Protein AF-A0A964DC66-F1 (afdb_monomer)

Structure (mmCIF, N/CA/C/O backbone):
data_AF-A0A964DC66-F1
#
_entry.id   AF-A0A964DC66-F1
#
loop_
_atom_site.group_PDB
_atom_site.id
_atom_site.type_symbol
_atom_site.label_atom_id
_atom_site.label_alt_id
_atom_site.label_comp_id
_atom_site.label_asym_id
_atom_site.label_entity_id
_atom_site.label_seq_id
_atom_site.pdbx_PDB_ins_code
_atom_site.Cartn_x
_atom_site.Cartn_y
_atom_site.Cartn_z
_atom_site.occupancy
_atom_site.B_iso_or_equiv
_atom_site.auth_seq_id
_atom_site.auth_comp_id
_atom_site.auth_asym_id
_atom_site.auth_atom_id
_atom_site.pdbx_PDB_model_num
ATOM 1 N N . MET A 1 1 ? 16.467 1.549 -20.652 1.00 57.47 1 MET A N 1
ATOM 2 C CA . MET A 1 1 ? 15.296 1.130 -21.458 1.00 57.47 1 MET A CA 1
ATOM 3 C C . MET A 1 1 ? 14.601 -0.127 -20.937 1.00 57.47 1 MET A C 1
ATOM 5 O O . MET A 1 1 ? 13.472 0.029 -20.509 1.00 57.47 1 MET A O 1
ATOM 9 N N . LYS A 1 2 ? 15.192 -1.343 -20.902 1.00 59.19 2 LYS A N 1
ATOM 10 C CA . LYS A 1 2 ? 14.518 -2.502 -20.244 1.00 59.19 2 LYS A CA 1
ATOM 11 C C . LYS A 1 2 ? 14.349 -2.333 -18.723 1.00 59.19 2 LYS A C 1
ATOM 13 O O . LYS A 1 2 ? 13.407 -2.870 -18.161 1.00 59.19 2 LYS A O 1
ATOM 18 N N . SER A 1 3 ? 15.251 -1.597 -18.074 1.00 71.31 3 SER A N 1
ATOM 19 C CA . SER A 1 3 ? 15.180 -1.318 -16.632 1.00 71.31 3 SER A CA 1
ATOM 20 C C . SER A 1 3 ? 14.115 -0.273 -16.293 1.00 71.31 3 SER A C 1
ATOM 22 O O . SER A 1 3 ? 13.402 -0.423 -15.312 1.00 71.31 3 SER A O 1
ATOM 24 N N . ASP A 1 4 ? 13.954 0.738 -17.145 1.00 83.44 4 ASP A N 1
ATOM 25 C CA . ASP A 1 4 ? 13.012 1.845 -16.952 1.00 83.44 4 ASP A CA 1
ATOM 26 C C . ASP A 1 4 ? 11.565 1.323 -16.925 1.00 83.44 4 ASP A C 1
ATOM 28 O O . ASP A 1 4 ? 10.767 1.733 -16.090 1.00 83.44 4 ASP A O 1
ATOM 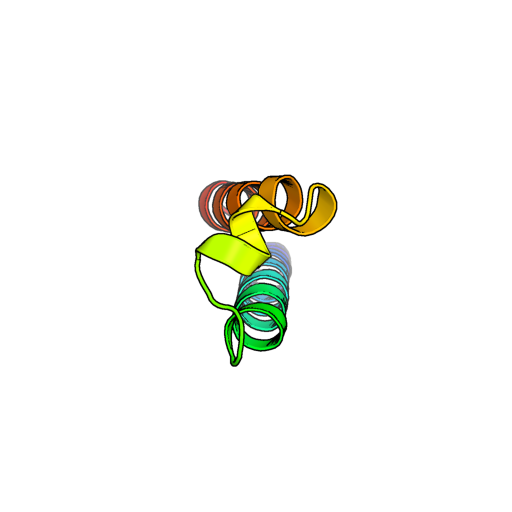32 N N . GLU A 1 5 ? 11.242 0.348 -17.782 1.00 88.25 5 GLU A N 1
ATOM 33 C CA . GLU A 1 5 ? 9.939 -0.328 -17.782 1.00 88.25 5 GLU A CA 1
ATOM 34 C C . GLU A 1 5 ? 9.672 -1.075 -16.465 1.00 88.25 5 GLU A C 1
ATOM 36 O O . GLU A 1 5 ? 8.554 -1.053 -15.953 1.00 88.25 5 GLU A O 1
ATOM 41 N N . VAL A 1 6 ? 10.704 -1.695 -15.884 1.00 87.56 6 VAL A N 1
ATOM 42 C CA . VAL A 1 6 ? 10.609 -2.392 -14.593 1.00 87.56 6 VAL A CA 1
ATOM 43 C C . VAL A 1 6 ? 10.373 -1.392 -13.461 1.00 87.56 6 VAL A C 1
ATOM 45 O O . VAL A 1 6 ? 9.475 -1.606 -12.650 1.00 87.56 6 VAL A O 1
ATOM 48 N N . PHE A 1 7 ? 11.094 -0.268 -13.440 1.00 89.38 7 PHE A N 1
ATOM 49 C CA . PHE A 1 7 ? 10.876 0.794 -12.453 1.00 89.38 7 PHE A CA 1
ATOM 50 C C . PHE A 1 7 ? 9.477 1.400 -12.555 1.00 89.38 7 PHE A C 1
ATOM 52 O O . PHE A 1 7 ? 8.772 1.491 -11.552 1.00 89.38 7 PHE A O 1
ATOM 59 N N . ILE A 1 8 ? 9.032 1.737 -13.769 1.00 92.00 8 ILE A N 1
ATOM 60 C CA . ILE A 1 8 ? 7.679 2.257 -14.005 1.00 92.00 8 ILE A CA 1
ATOM 61 C C . ILE A 1 8 ? 6.632 1.246 -13.537 1.00 92.00 8 ILE A C 1
ATOM 63 O O . ILE A 1 8 ? 5.651 1.628 -12.902 1.00 92.00 8 ILE A O 1
ATOM 67 N N . LYS A 1 9 ? 6.839 -0.046 -13.805 1.00 92.06 9 LYS A N 1
ATOM 68 C CA . LYS A 1 9 ? 5.927 -1.093 -13.349 1.00 92.06 9 LYS A CA 1
ATOM 69 C C . LYS A 1 9 ? 5.857 -1.171 -11.824 1.00 92.06 9 LYS A C 1
ATOM 71 O O . LYS A 1 9 ? 4.755 -1.192 -11.292 1.00 92.06 9 LYS A O 1
ATOM 76 N N . HIS A 1 10 ? 6.992 -1.131 -11.127 1.00 90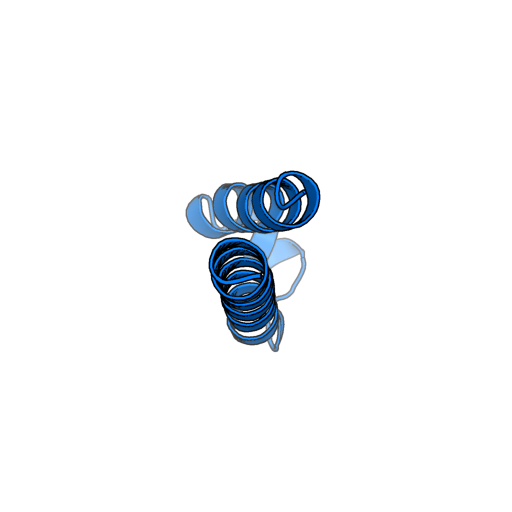.75 10 HIS A N 1
ATOM 77 C CA . HIS A 1 10 ? 7.011 -1.108 -9.662 1.00 90.75 10 HIS A CA 1
ATOM 78 C C . HIS A 1 10 ? 6.302 0.125 -9.093 1.00 90.75 10 HIS A C 1
ATOM 80 O O . HIS A 1 10 ? 5.473 -0.012 -8.199 1.00 90.75 10 HIS A O 1
ATOM 86 N N . ILE A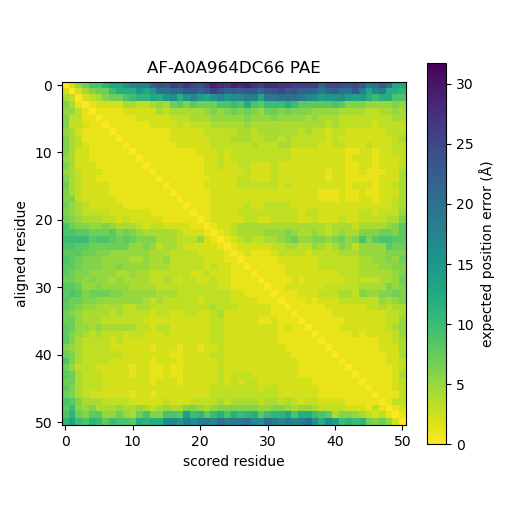 1 11 ? 6.537 1.312 -9.661 1.00 94.38 11 ILE A N 1
ATOM 87 C CA . ILE A 1 11 ? 5.826 2.538 -9.268 1.00 94.38 11 ILE A CA 1
ATOM 88 C C . ILE A 1 11 ? 4.309 2.364 -9.440 1.00 94.38 11 ILE A C 1
ATOM 90 O O . ILE A 1 11 ? 3.532 2.721 -8.554 1.00 94.38 11 ILE A O 1
ATOM 94 N N . LEU A 1 12 ? 3.868 1.811 -10.574 1.00 95.88 12 LEU A N 1
ATOM 95 C CA . LEU A 1 12 ? 2.448 1.588 -10.850 1.00 95.88 12 LEU A CA 1
ATOM 96 C C . LEU A 1 12 ? 1.823 0.552 -9.910 1.00 95.88 12 LEU A C 1
ATOM 98 O O . LEU A 1 12 ? 0.682 0.748 -9.484 1.00 95.88 12 LEU A O 1
ATOM 102 N N . ASP A 1 13 ? 2.555 -0.507 -9.566 1.00 95.56 13 ASP A N 1
ATOM 103 C CA . ASP A 1 13 ? 2.110 -1.529 -8.618 1.00 95.56 13 ASP A CA 1
ATOM 104 C C . ASP A 1 13 ? 1.904 -0.920 -7.216 1.00 95.56 13 ASP A C 1
ATOM 106 O O . ASP A 1 13 ? 0.846 -1.116 -6.611 1.00 95.56 13 ASP A O 1
ATOM 110 N N . GLU A 1 14 ? 2.839 -0.089 -6.739 1.00 96.38 14 GLU A N 1
ATOM 111 C CA . GLU A 1 14 ? 2.724 0.607 -5.447 1.00 96.38 14 GLU A CA 1
ATOM 112 C C . GLU A 1 14 ? 1.581 1.638 -5.433 1.00 96.38 14 GLU A C 1
ATOM 114 O O . GLU A 1 14 ? 0.800 1.710 -4.480 1.00 96.38 14 GLU A O 1
ATOM 119 N N . ILE A 1 15 ? 1.393 2.398 -6.519 1.00 95.94 15 ILE A N 1
ATOM 120 C CA . ILE A 1 15 ? 0.234 3.296 -6.668 1.00 95.94 15 ILE A CA 1
ATOM 121 C C . ILE A 1 15 ? -1.077 2.491 -6.661 1.00 95.94 15 ILE A C 1
ATOM 123 O O . ILE A 1 15 ? -2.074 2.921 -6.071 1.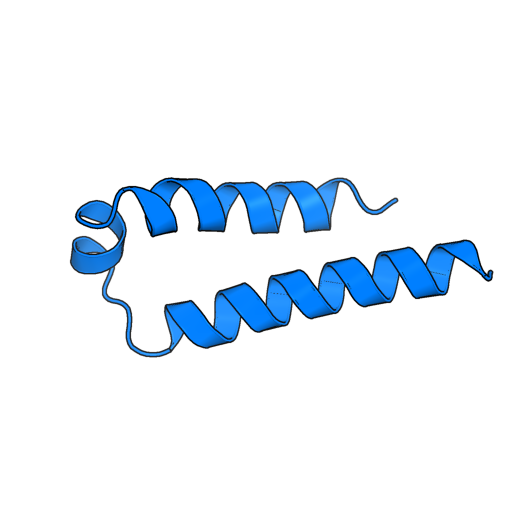00 95.94 15 ILE A O 1
ATOM 127 N N . GLY A 1 16 ? -1.097 1.325 -7.310 1.00 96.44 16 GLY A N 1
ATOM 128 C CA . GLY A 1 16 ? -2.238 0.410 -7.329 1.00 96.44 16 GLY A CA 1
ATOM 129 C C . GLY A 1 16 ? -2.589 -0.110 -5.936 1.00 96.44 16 GLY A C 1
ATOM 130 O O . GLY A 1 16 ? -3.765 -0.089 -5.549 1.00 96.44 16 GLY A O 1
ATOM 131 N N . PHE A 1 17 ? -1.577 -0.501 -5.161 1.00 95.50 17 PHE A N 1
ATOM 132 C CA . PHE A 1 17 ? -1.715 -0.870 -3.755 1.00 95.50 17 PHE A CA 1
ATOM 133 C C . PHE A 1 17 ? -2.330 0.281 -2.949 1.00 95.50 17 PHE A C 1
ATOM 135 O O . PHE A 1 17 ? -3.421 0.125 -2.395 1.00 95.50 17 PHE A O 1
ATOM 142 N N . LEU A 1 18 ? -1.714 1.468 -2.966 1.00 95.06 18 LEU A N 1
ATOM 143 C CA . LEU A 1 18 ? -2.194 2.632 -2.212 1.00 95.06 18 LEU A CA 1
ATOM 144 C C . LEU A 1 18 ? -3.650 2.972 -2.556 1.00 95.06 18 LEU A C 1
ATOM 146 O O . LEU A 1 18 ? -4.479 3.126 -1.664 1.00 95.06 18 LEU A O 1
ATOM 150 N N . LYS A 1 19 ? -4.016 3.002 -3.843 1.00 94.81 19 LYS A N 1
ATOM 151 C CA . LYS A 1 19 ? -5.399 3.284 -4.270 1.00 94.81 19 LYS A CA 1
ATOM 152 C C . LYS A 1 19 ? -6.403 2.229 -3.813 1.00 94.81 19 LYS A C 1
ATOM 154 O O . LYS A 1 19 ? -7.555 2.572 -3.546 1.00 94.81 19 LYS A O 1
ATOM 159 N N . THR A 1 20 ? -5.997 0.963 -3.769 1.00 94.44 20 THR A N 1
ATOM 160 C CA . THR A 1 20 ? -6.865 -0.144 -3.345 1.00 94.44 20 THR A CA 1
ATOM 161 C C . THR A 1 20 ? -7.166 -0.044 -1.857 1.00 94.44 20 THR A C 1
ATOM 163 O O . THR A 1 20 ? -8.326 -0.138 -1.461 1.00 94.44 20 THR A O 1
ATOM 166 N N . TYR A 1 21 ? -6.141 0.220 -1.048 1.00 91.81 21 TYR A N 1
ATOM 167 C CA . TYR A 1 21 ? -6.278 0.268 0.403 1.00 91.81 21 TYR A CA 1
ATOM 168 C C . TYR A 1 21 ? -6.734 1.635 0.932 1.00 91.81 21 TYR A C 1
ATOM 170 O O . TYR A 1 21 ? -7.303 1.670 2.011 1.00 91.81 21 TYR A O 1
ATOM 178 N N . CYS A 1 22 ? -6.584 2.739 0.187 1.00 91.19 22 CYS A N 1
ATOM 179 C CA . CYS A 1 22 ? -7.101 4.062 0.576 1.00 91.19 22 CYS A CA 1
ATOM 180 C C . CYS A 1 22 ? -8.604 4.255 0.347 1.00 91.19 22 CYS A C 1
ATOM 182 O O . CYS A 1 22 ? -9.189 5.137 0.967 1.00 91.19 22 CYS A O 1
ATOM 184 N N . ARG A 1 23 ? -9.231 3.515 -0.581 1.00 86.31 23 ARG A N 1
ATOM 185 C CA . ARG A 1 23 ? -10.542 3.893 -1.153 1.00 86.31 23 ARG A CA 1
ATOM 186 C C . ARG A 1 23 ? -11.653 4.099 -0.113 1.00 86.31 23 ARG A C 1
ATOM 188 O O . ARG A 1 23 ? -12.506 4.943 -0.342 1.00 86.31 23 ARG A O 1
ATOM 195 N N . ASN A 1 24 ? -11.619 3.364 0.996 1.00 86.81 24 ASN A N 1
ATOM 196 C CA . ASN A 1 24 ? -12.577 3.469 2.102 1.00 86.81 24 ASN A CA 1
ATOM 197 C C . ASN A 1 24 ? -11.862 3.473 3.464 1.00 86.81 24 ASN A C 1
ATOM 199 O O . ASN A 1 24 ? -12.375 2.914 4.429 1.00 86.81 24 ASN A O 1
ATOM 203 N N . LEU A 1 25 ? -10.637 3.998 3.518 1.00 91.69 25 LEU A N 1
ATOM 204 C CA . LEU A 1 25 ? -9.827 3.979 4.731 1.00 91.69 25 LEU A CA 1
ATOM 205 C C . LEU A 1 25 ? -9.891 5.338 5.411 1.00 91.69 25 LEU A C 1
ATOM 207 O O . LEU A 1 25 ? -9.387 6.326 4.875 1.00 91.69 25 LEU A O 1
ATOM 211 N N . GLU A 1 26 ? -10.479 5.378 6.601 1.00 93.94 26 GLU A N 1
ATOM 212 C CA . GLU A 1 26 ? -10.366 6.552 7.454 1.00 93.94 26 GLU A CA 1
ATOM 213 C C . GLU A 1 26 ? -8.990 6.604 8.117 1.00 93.94 26 GLU A C 1
ATOM 215 O O . GLU A 1 26 ? -8.325 5.586 8.338 1.00 93.94 26 GLU A O 1
ATOM 220 N N . LEU A 1 27 ? -8.551 7.814 8.465 1.00 88.62 27 LEU A N 1
ATOM 221 C CA . LEU A 1 27 ? -7.260 8.017 9.117 1.00 88.62 27 LEU A CA 1
ATOM 222 C C . LEU A 1 27 ? -7.158 7.218 10.423 1.00 88.62 27 LEU A C 1
ATOM 224 O O . LEU A 1 27 ? -6.112 6.647 10.715 1.00 88.62 27 LEU A O 1
ATOM 228 N N . GLU A 1 28 ? -8.233 7.137 11.202 1.00 92.81 28 GLU A N 1
ATOM 229 C CA . GLU A 1 28 ? -8.242 6.362 12.444 1.00 92.81 28 GLU A CA 1
ATOM 230 C C . GLU A 1 28 ? -8.110 4.856 12.209 1.00 92.81 28 GLU A C 1
ATOM 232 O O . GLU A 1 28 ? -7.419 4.183 12.977 1.00 92.81 28 GLU A O 1
ATOM 237 N N . ASP A 1 29 ? -8.694 4.330 11.133 1.00 91.25 29 ASP A N 1
ATOM 238 C CA . ASP A 1 29 ? -8.550 2.924 10.750 1.00 91.25 29 ASP A CA 1
ATOM 239 C C . ASP A 1 29 ? -7.134 2.619 10.261 1.00 91.25 29 ASP A C 1
ATOM 241 O O . ASP A 1 29 ? -6.555 1.593 10.633 1.00 91.25 29 ASP A O 1
ATOM 245 N N . LEU A 1 30 ? -6.529 3.545 9.506 1.00 90.81 30 LEU A N 1
ATOM 246 C CA . LEU A 1 30 ? -5.111 3.480 9.158 1.00 90.81 30 LEU A CA 1
ATOM 247 C C . LEU A 1 30 ? -4.270 3.437 10.435 1.00 90.81 30 LEU A C 1
ATOM 249 O O . LEU A 1 30 ? -3.443 2.545 10.588 1.00 90.81 30 LEU A O 1
ATOM 253 N N . MET A 1 31 ? -4.517 4.344 11.383 1.00 91.50 31 MET A N 1
ATOM 254 C CA . MET A 1 31 ? -3.730 4.456 12.613 1.00 91.50 31 MET A CA 1
ATOM 255 C C . MET A 1 31 ? -3.886 3.257 13.558 1.00 91.50 31 MET A C 1
ATOM 257 O O . MET A 1 31 ? -2.956 2.952 14.312 1.00 91.50 31 MET A O 1
ATOM 261 N N . LYS A 1 32 ? -5.017 2.548 13.514 1.00 94.62 32 LYS A N 1
ATOM 262 C CA . LYS A 1 32 ? -5.253 1.313 14.284 1.00 94.62 32 LYS A CA 1
ATOM 263 C C . LYS A 1 32 ? -4.661 0.072 13.612 1.00 94.62 32 LYS A C 1
ATOM 265 O O . LYS A 1 32 ? -4.380 -0.911 14.294 1.00 94.62 32 LYS A O 1
ATOM 270 N N . ASN A 1 33 ? -4.430 0.105 12.300 1.00 93.00 33 ASN A N 1
ATOM 271 C CA . ASN A 1 33 ? -3.895 -1.025 11.552 1.00 93.00 33 ASN A CA 1
ATOM 272 C C . ASN A 1 33 ? -2.361 -0.960 11.431 1.00 93.00 33 ASN A C 1
ATOM 274 O O . ASN A 1 33 ? -1.793 -0.264 10.591 1.00 93.00 33 ASN A O 1
ATOM 278 N N . GLU A 1 34 ? -1.677 -1.752 12.257 1.00 94.38 34 GLU A N 1
ATOM 279 C CA . GLU A 1 34 ? -0.212 -1.875 12.293 1.00 94.38 34 GLU A CA 1
ATOM 280 C C . GLU A 1 34 ? 0.433 -2.260 10.950 1.00 94.38 34 GLU A C 1
ATOM 282 O O . GLU A 1 34 ? 1.577 -1.880 10.685 1.00 94.38 34 GLU A O 1
ATOM 287 N N . ILE A 1 35 ? -0.278 -3.002 10.099 1.00 93.88 35 ILE A N 1
ATOM 288 C CA . ILE A 1 35 ? 0.220 -3.403 8.781 1.00 93.88 35 ILE A CA 1
ATOM 289 C C . ILE A 1 35 ? 0.156 -2.209 7.832 1.00 93.88 35 ILE A C 1
ATOM 291 O O . ILE A 1 35 ? 1.167 -1.858 7.227 1.00 93.88 35 ILE A O 1
ATOM 295 N N . LEU A 1 36 ? -0.997 -1.540 7.745 1.00 93.75 36 LEU A N 1
ATOM 296 C CA . LEU A 1 36 ? -1.184 -0.408 6.834 1.00 93.75 36 LEU A CA 1
ATOM 297 C C . LEU A 1 36 ? -0.301 0.788 7.213 1.00 93.75 36 LEU A C 1
ATOM 299 O O . LEU A 1 36 ? 0.297 1.392 6.324 1.00 93.75 36 LEU A O 1
ATOM 303 N N . LYS A 1 37 ? -0.111 1.055 8.516 1.00 94.06 37 LYS A N 1
ATOM 304 C CA . LYS A 1 37 ? 0.828 2.087 9.001 1.00 94.06 37 LYS A CA 1
ATOM 305 C C . LYS A 1 37 ? 2.254 1.909 8.501 1.00 94.06 37 LYS A C 1
ATOM 307 O O . LYS A 1 37 ? 2.954 2.898 8.331 1.00 94.06 37 LYS A O 1
ATOM 312 N N . ARG A 1 38 ? 2.704 0.665 8.321 1.00 95.06 38 ARG A N 1
ATOM 313 C CA . ARG A 1 38 ? 4.057 0.362 7.828 1.00 95.06 38 ARG A CA 1
ATOM 314 C C . ARG A 1 38 ? 4.094 0.246 6.309 1.00 95.06 38 ARG A C 1
ATOM 316 O O . ARG A 1 38 ? 5.069 0.661 5.695 1.00 95.06 38 ARG A O 1
ATOM 323 N N . ALA A 1 39 ? 3.047 -0.316 5.712 1.00 94.56 39 ALA A N 1
ATOM 324 C CA . ALA A 1 39 ? 2.984 -0.555 4.278 1.00 94.56 39 ALA A CA 1
ATOM 325 C C . ALA A 1 39 ? 2.883 0.749 3.476 1.00 94.56 39 ALA A C 1
ATOM 327 O O . ALA A 1 39 ? 3.578 0.891 2.481 1.00 94.56 39 ALA A O 1
ATOM 328 N N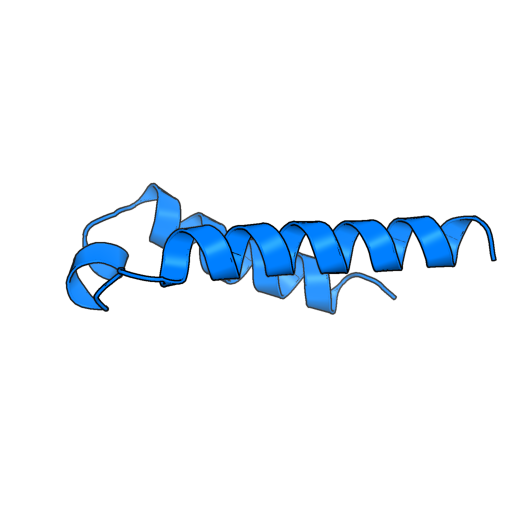 . PHE A 1 40 ? 2.081 1.720 3.925 1.00 94.75 40 PHE A N 1
ATOM 329 C CA . PHE A 1 40 ? 1.863 2.968 3.183 1.00 94.75 40 PHE A CA 1
ATOM 330 C C . PHE A 1 40 ? 3.134 3.818 3.025 1.00 94.75 40 PHE A C 1
ATOM 332 O O . PHE A 1 40 ? 3.453 4.172 1.890 1.00 94.75 40 PHE A O 1
ATOM 339 N N . PRO A 1 41 ? 3.890 4.129 4.101 1.00 94.75 41 PRO A N 1
ATOM 340 C CA . PRO A 1 41 ? 5.159 4.840 3.965 1.00 94.75 4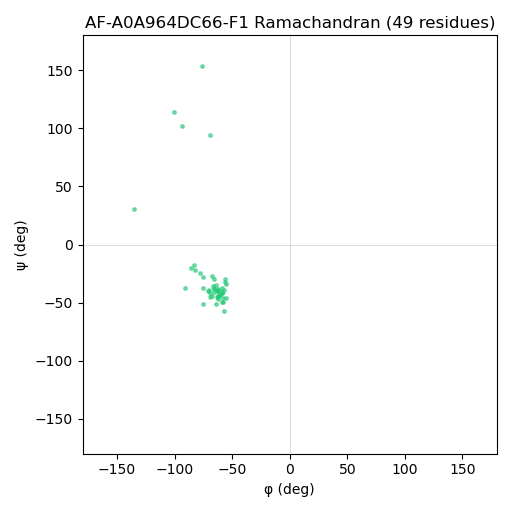1 PRO A CA 1
ATOM 341 C C . PRO A 1 41 ? 6.157 4.082 3.091 1.00 94.75 41 PRO A C 1
ATOM 343 O O . PRO A 1 41 ? 6.763 4.688 2.217 1.00 94.75 41 PRO A O 1
ATOM 346 N N . ARG A 1 42 ? 6.253 2.753 3.243 1.00 95.06 42 ARG A N 1
ATOM 347 C CA . ARG A 1 42 ? 7.143 1.922 2.422 1.00 95.06 42 ARG A CA 1
ATOM 348 C C . ARG A 1 42 ? 6.798 2.001 0.931 1.00 95.06 42 ARG A C 1
ATOM 350 O O . ARG A 1 42 ? 7.699 2.123 0.113 1.00 95.06 42 ARG A O 1
ATOM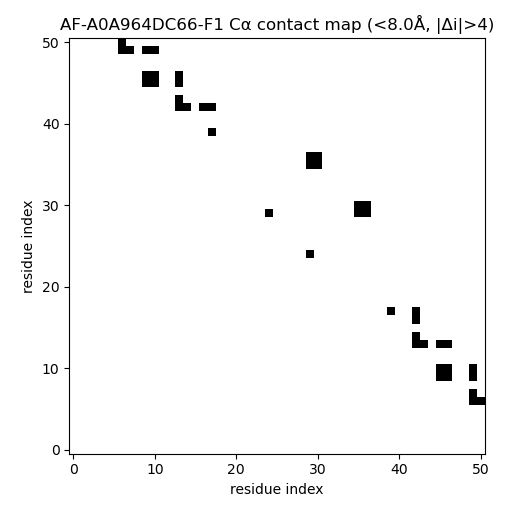 357 N N . SER A 1 43 ? 5.517 1.949 0.565 1.00 95.44 43 SER A N 1
ATOM 358 C CA . SER A 1 43 ? 5.098 2.109 -0.835 1.00 95.44 43 SER A CA 1
ATOM 359 C C . SER A 1 43 ? 5.536 3.458 -1.408 1.00 95.44 43 SER A C 1
ATOM 361 O O . SER A 1 43 ? 5.950 3.535 -2.560 1.00 95.44 43 SER A O 1
ATOM 363 N N . ILE A 1 44 ? 5.496 4.523 -0.601 1.00 94.94 44 ILE A N 1
ATOM 364 C CA . ILE A 1 44 ? 5.962 5.857 -1.005 1.00 94.94 44 ILE A CA 1
ATOM 365 C C . ILE A 1 44 ? 7.493 5.897 -1.133 1.00 94.94 44 ILE A C 1
ATOM 367 O O . ILE A 1 44 ? 7.996 6.485 -2.087 1.00 94.94 44 ILE A O 1
ATOM 371 N N . GLU A 1 45 ? 8.228 5.255 -0.221 1.00 95.12 45 GLU A N 1
ATOM 372 C CA . GLU A 1 45 ? 9.691 5.110 -0.299 1.00 95.12 45 GLU A CA 1
ATOM 373 C C . GLU A 1 45 ? 10.104 4.391 -1.589 1.00 95.12 45 GLU A C 1
ATOM 375 O O . GLU A 1 45 ? 10.906 4.926 -2.344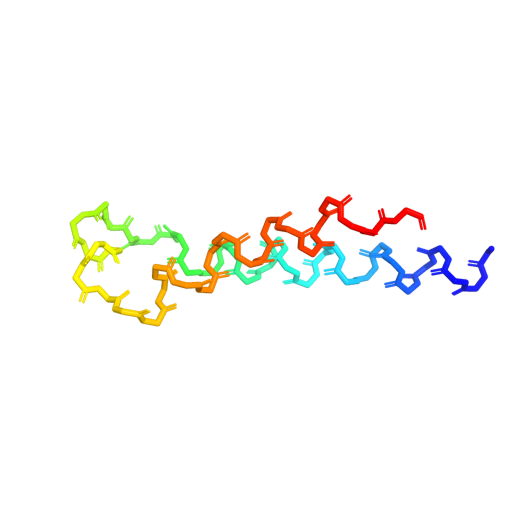 1.00 95.12 45 GLU A O 1
ATOM 380 N N . ILE A 1 46 ? 9.479 3.253 -1.911 1.00 91.44 46 ILE A N 1
ATOM 381 C CA . ILE A 1 46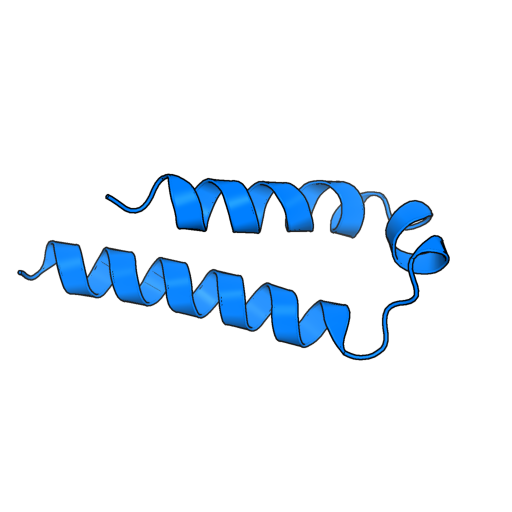 ? 9.755 2.483 -3.138 1.00 91.44 46 ILE A CA 1
ATOM 382 C C . ILE A 1 46 ? 9.506 3.326 -4.396 1.00 91.44 46 ILE A C 1
ATOM 384 O O . ILE A 1 46 ? 10.296 3.283 -5.338 1.00 91.44 46 ILE A O 1
ATOM 388 N N . ILE A 1 47 ? 8.428 4.120 -4.415 1.00 94.19 47 ILE A N 1
ATOM 389 C CA . ILE A 1 47 ? 8.148 5.043 -5.524 1.00 94.19 47 ILE A CA 1
ATOM 390 C C . ILE A 1 47 ? 9.251 6.107 -5.644 1.00 94.19 47 ILE A C 1
ATOM 392 O O . ILE A 1 47 ? 9.633 6.454 -6.758 1.00 94.19 47 ILE A O 1
ATOM 396 N N . GLY A 1 48 ? 9.757 6.626 -4.523 1.00 90.38 48 GLY A N 1
ATOM 397 C CA . GLY A 1 48 ? 10.827 7.629 -4.501 1.00 90.38 48 GLY A CA 1
ATOM 398 C C . GLY A 1 48 ? 12.221 7.074 -4.813 1.00 90.38 48 GLY A C 1
ATOM 399 O O . GLY A 1 48 ? 13.062 7.802 -5.333 1.00 90.38 48 GLY A O 1
ATOM 400 N N . GLU A 1 49 ? 12.466 5.798 -4.517 1.00 88.81 49 GLU A N 1
ATOM 401 C CA . GLU A 1 49 ? 13.732 5.098 -4.772 1.00 88.81 49 GLU A CA 1
ATOM 402 C C . GLU A 1 49 ? 13.852 4.574 -6.209 1.00 88.81 49 GLU A C 1
ATOM 404 O O . GLU A 1 49 ? 14.957 4.288 -6.671 1.00 88.81 49 GLU A O 1
ATOM 409 N N . ALA A 1 50 ? 12.737 4.465 -6.936 1.00 81.06 50 ALA A N 1
ATOM 410 C CA . ALA A 1 50 ? 12.732 4.117 -8.350 1.00 81.06 50 ALA A CA 1
ATOM 411 C C . ALA A 1 50 ? 13.325 5.274 -9.186 1.00 81.06 50 ALA A C 1
ATOM 413 O O . ALA A 1 50 ? 12.625 6.222 -9.542 1.00 81.06 50 ALA A O 1
ATOM 414 N N . SER A 1 51 ? 14.633 5.202 -9.468 1.00 62.31 51 SER A N 1
ATOM 415 C CA . SER A 1 51 ? 15.431 6.171 -10.246 1.00 62.31 51 SER A CA 1
ATOM 416 C C . SER A 1 51 ? 16.173 5.517 -11.408 1.00 62.31 51 SER A C 1
ATOM 418 O O . SER A 1 51 ? 16.655 4.374 -11.237 1.00 62.31 51 SER A O 1
#

Sequence (51 aa):
MKSDEVFIKHILDEIGFLKTYCRNLELEDLMKNEILKRAFPRSIEIIGEAS

Secondary structure (DSSP, 8-state):
-HHHHHHHHHHHHHHHHHHHHHTT--HHHHHH-HHHHHHHHHHHHHHHH--

Mean predicted aligned error: 3.99 Å

pLDDT: mean 90.08, std 8.79, range [57.47, 96.44]

Solvent-accessible surface area (backbone atoms only — not comparable to full-atom values): 2961 Å² total; per-residue (Å²): 108,80,61,54,55,53,40,53,48,52,39,51,52,38,53,50,50,50,55,64,64,49,74,85,52,50,71,68,56,40,73,70,32,74,63,55,60,53,48,54,58,49,40,53,48,54,46,69,66,56,122

Radius of gyration: 12.61 Å; Cα contacts (8 Å, |Δi|>4): 22; chains: 1; bounding box: 28×11×36 Å

Foldseek 3Di:
DVLLVVLVVLLVVLVVVCCVVVVPDDPVNCVVDPVNVVSNVVSVVSNVPSD